Protein AF-A0A8K0W4L6-F1 (afdb_monomer_lite)

Sequence (157 aa):
MPSDGWLEILLAAYILGAKVKDRGFCRAVLRAIAETMRDTQLIPGPADIKVVYENTSPTSRLREFLVEVYATCADDDWLDVEKYGQYPAEFTGSLTKSLLQQRACKDDPAEEIEDIKAKHCDDDEMEEEEEEEEEEEEEEEEEEEEEEEEEEDSVEP

Secondary structure (DSSP, 8-state):
----THHHHHHHHHHHHHHTT-HHHHHHHHHHHHHHHHHH-----HHHHHHHHHHS-TT-HHHHHHHHHHHHS--GGGS-HHHHTTS-HHHHHHHHHHHHHHHTTS--HHHHHHHHHHHHH--S-SSHHHHHHHHHHHHHHHHHHHHHHHHHTT---

Radius of gyration: 33.82 Å; chains: 1; bounding box: 78×27×106 Å

pLDDT: mean 80.72, std 17.37, range [45.0, 98.5]

Structure (mmCIF, N/CA/C/O backbone):
data_AF-A0A8K0W4L6-F1
#
_entry.id   AF-A0A8K0W4L6-F1
#
loop_
_atom_site.group_PDB
_atom_site.id
_atom_site.type_symbol
_atom_site.label_atom_id
_atom_site.label_alt_id
_atom_site.label_comp_id
_atom_site.label_asym_id
_atom_site.label_entity_id
_atom_site.label_seq_id
_atom_site.pdbx_PDB_ins_code
_atom_site.Cartn_x
_atom_site.Cartn_y
_atom_site.Cartn_z
_atom_site.occupancy
_atom_site.B_iso_or_equiv
_atom_site.auth_seq_id
_atom_site.auth_comp_id
_atom_site.auth_asym_id
_atom_site.auth_atom_id
_atom_site.pdbx_PDB_model_num
ATOM 1 N N . MET A 1 1 ? -21.178 -13.977 -6.634 1.00 46.25 1 MET A N 1
ATOM 2 C CA . MET A 1 1 ? -20.924 -13.930 -5.180 1.00 46.25 1 MET A CA 1
ATOM 3 C C . MET A 1 1 ? -21.069 -12.477 -4.761 1.00 46.25 1 MET A C 1
ATOM 5 O O . MET A 1 1 ? -20.573 -11.643 -5.511 1.00 46.25 1 MET A O 1
ATOM 9 N N . PRO A 1 2 ? -21.820 -12.141 -3.700 1.00 45.19 2 PRO A N 1
ATOM 10 C CA . PRO A 1 2 ? -21.870 -10.762 -3.225 1.00 45.19 2 PRO A CA 1
ATOM 11 C C . PRO A 1 2 ? -20.447 -10.335 -2.851 1.00 45.19 2 PRO A C 1
ATOM 13 O O . PRO A 1 2 ? -19.713 -11.112 -2.252 1.00 45.19 2 PRO A O 1
ATOM 16 N N . SER A 1 3 ? -20.047 -9.147 -3.287 1.00 55.22 3 SER A N 1
ATOM 17 C CA . SER A 1 3 ? -18.748 -8.539 -3.011 1.00 55.22 3 SER A CA 1
ATOM 18 C C . SER A 1 3 ? -18.533 -8.452 -1.500 1.00 55.22 3 SER A C 1
ATOM 20 O O . SER A 1 3 ? -19.195 -7.677 -0.808 1.00 55.22 3 SER A O 1
ATOM 22 N N . ASP A 1 4 ? -17.654 -9.319 -1.007 1.00 67.19 4 ASP A N 1
ATOM 23 C CA . ASP A 1 4 ? -17.355 -9.563 0.397 1.00 67.19 4 ASP A CA 1
ATOM 24 C C . ASP A 1 4 ? -16.656 -8.346 1.028 1.00 67.19 4 ASP A C 1
ATOM 26 O O . ASP A 1 4 ? -15.436 -8.305 1.165 1.00 67.19 4 ASP A O 1
ATOM 30 N N . GLY A 1 5 ? -17.440 -7.354 1.470 1.00 82.69 5 GLY A N 1
ATOM 31 C CA . GLY A 1 5 ? -16.997 -6.170 2.233 1.00 82.69 5 GLY A CA 1
ATOM 32 C C . GLY A 1 5 ? -16.359 -6.480 3.600 1.00 82.69 5 GLY A C 1
ATOM 33 O O . GLY A 1 5 ? -16.251 -5.616 4.468 1.00 82.69 5 GLY A O 1
ATOM 34 N N . TRP A 1 6 ? -15.935 -7.724 3.823 1.00 89.75 6 TRP A N 1
ATOM 35 C CA . TRP A 1 6 ? -15.201 -8.160 5.003 1.00 89.75 6 TRP A CA 1
ATOM 36 C C . TRP A 1 6 ? -13.879 -7.413 5.161 1.00 89.75 6 TRP A C 1
ATOM 38 O O . TRP A 1 6 ? -13.526 -7.045 6.281 1.00 89.75 6 TRP A O 1
ATOM 48 N N . LEU A 1 7 ? -13.177 -7.134 4.059 1.00 92.31 7 LEU A N 1
ATOM 49 C CA . LEU A 1 7 ? -11.919 -6.392 4.103 1.00 92.31 7 LEU A CA 1
ATOM 50 C C . LEU A 1 7 ? -12.134 -4.955 4.600 1.00 92.31 7 LEU A C 1
ATOM 52 O O . LEU A 1 7 ? -11.434 -4.514 5.510 1.00 92.31 7 LEU A O 1
ATOM 56 N N . GLU A 1 8 ? -13.166 -4.270 4.100 1.00 94.00 8 GLU A N 1
ATOM 57 C CA . GLU A 1 8 ? -13.566 -2.932 4.559 1.00 94.00 8 GLU A CA 1
ATOM 58 C C . GLU A 1 8 ? -13.888 -2.923 6.063 1.00 94.00 8 GLU A C 1
ATOM 60 O O . GLU A 1 8 ? -13.415 -2.062 6.812 1.00 94.00 8 GLU A O 1
ATOM 65 N N . ILE A 1 9 ? -14.640 -3.926 6.538 1.00 96.06 9 ILE A N 1
ATOM 66 C CA . ILE A 1 9 ? -14.975 -4.090 7.962 1.00 96.06 9 ILE A CA 1
ATOM 67 C C . ILE A 1 9 ? -13.708 -4.268 8.803 1.00 96.06 9 ILE A C 1
ATOM 69 O O . ILE A 1 9 ? -13.598 -3.680 9.882 1.00 96.06 9 ILE A O 1
ATOM 73 N N . LEU A 1 10 ? -12.740 -5.054 8.330 1.00 97.44 10 LEU A N 1
ATOM 74 C CA . LEU A 1 10 ? -11.482 -5.272 9.039 1.00 97.44 10 LEU A CA 1
ATOM 75 C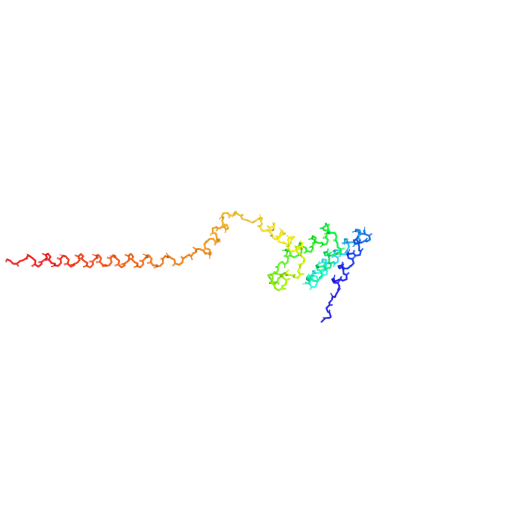 C . LEU A 1 10 ? -10.615 -4.006 9.074 1.00 97.44 10 LEU A C 1
ATOM 77 O O . LEU A 1 10 ? -10.042 -3.689 10.118 1.00 97.44 10 LEU A O 1
ATOM 81 N N . LEU A 1 11 ? -10.562 -3.230 7.991 1.00 97.38 11 LEU A N 1
ATOM 82 C CA . LEU A 1 11 ? -9.873 -1.935 7.984 1.00 97.38 11 LEU A CA 1
ATOM 83 C C . LEU A 1 11 ? -10.521 -0.957 8.974 1.00 97.38 11 LEU A C 1
ATOM 85 O O . LEU A 1 11 ? -9.827 -0.341 9.791 1.00 97.38 11 LEU A O 1
ATOM 89 N N . ALA A 1 12 ? -11.854 -0.874 8.977 1.00 97.69 12 ALA A N 1
ATOM 90 C CA . ALA A 1 12 ? -12.607 -0.072 9.938 1.00 97.69 12 ALA A CA 1
ATOM 91 C C . ALA A 1 12 ? -12.378 -0.538 11.387 1.00 97.69 12 ALA A C 1
ATOM 93 O O . ALA A 1 12 ? -12.188 0.288 12.286 1.00 97.69 12 ALA A O 1
ATOM 94 N N . ALA A 1 13 ? -12.327 -1.852 11.623 1.00 98.19 13 ALA A N 1
ATOM 95 C CA . ALA A 1 13 ? -12.009 -2.427 12.925 1.00 98.19 13 ALA A CA 1
ATOM 96 C C . ALA A 1 13 ? -10.591 -2.047 13.370 1.00 98.19 13 ALA A C 1
ATOM 98 O O . ALA A 1 13 ? -10.399 -1.621 14.508 1.00 98.19 13 ALA A O 1
ATOM 99 N N . TYR A 1 14 ? -9.595 -2.103 12.483 1.00 98.50 14 TYR A N 1
ATOM 100 C CA . TYR A 1 14 ? -8.239 -1.675 12.826 1.00 98.50 14 TYR A CA 1
ATOM 101 C C . TYR A 1 14 ? -8.215 -0.194 13.224 1.00 98.50 14 TYR A C 1
ATOM 103 O O . TYR A 1 14 ? -7.614 0.163 14.241 1.00 98.50 14 TYR A O 1
ATOM 111 N N . ILE A 1 15 ? -8.889 0.666 12.450 1.00 98.25 15 ILE A N 1
ATOM 112 C CA . ILE A 1 15 ? -9.016 2.102 12.736 1.00 98.25 15 ILE A CA 1
ATOM 113 C C . ILE A 1 15 ? -9.652 2.323 14.112 1.00 98.25 15 ILE A C 1
ATOM 115 O O . ILE A 1 15 ? -9.159 3.138 14.897 1.00 98.25 15 ILE A O 1
ATOM 119 N N . LEU A 1 16 ? -10.718 1.586 14.435 1.00 98.38 16 LEU A N 1
ATOM 120 C CA . LEU A 1 16 ? -11.345 1.629 15.754 1.00 98.38 16 LEU A CA 1
ATOM 121 C C . LEU A 1 16 ? -10.346 1.238 16.849 1.00 98.38 16 LEU A C 1
ATOM 123 O O . LEU A 1 16 ? -10.193 1.980 17.820 1.00 98.38 16 LEU A O 1
ATOM 127 N N . GLY A 1 17 ? -9.619 0.135 16.657 1.00 97.88 17 GLY A N 1
ATOM 128 C CA . GLY A 1 17 ? -8.553 -0.324 17.550 1.00 97.88 17 GLY A CA 1
ATOM 129 C C . GLY A 1 17 ? -7.493 0.740 17.811 1.00 97.88 17 GLY A C 1
ATOM 130 O O . GLY A 1 17 ? -7.118 0.989 18.959 1.00 97.88 17 GLY A O 1
ATOM 131 N N . ALA A 1 18 ? -7.065 1.432 16.755 1.00 97.31 18 ALA A N 1
ATOM 1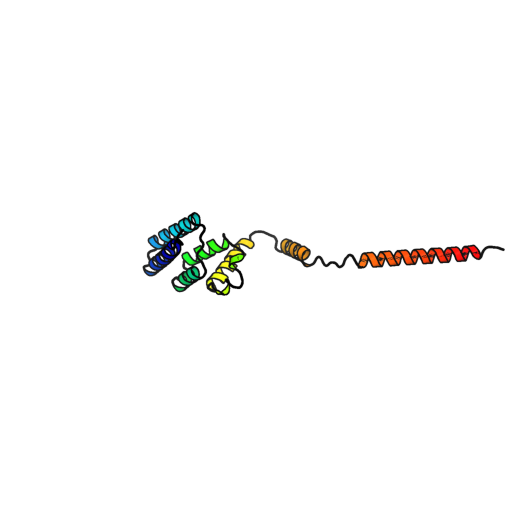32 C CA . ALA A 1 18 ? -6.096 2.514 16.845 1.00 97.31 18 ALA A CA 1
ATOM 133 C C . ALA A 1 18 ? -6.650 3.707 17.643 1.00 97.31 18 ALA A C 1
ATOM 135 O O . ALA A 1 18 ? -5.946 4.245 18.502 1.00 97.31 18 ALA A O 1
ATOM 136 N N . LYS A 1 19 ? -7.920 4.079 17.423 1.00 96.69 19 LYS A N 1
ATOM 137 C CA . LYS A 1 19 ? -8.603 5.166 18.151 1.00 96.69 19 LYS A CA 1
ATOM 138 C C . LYS A 1 19 ? -8.746 4.863 19.645 1.00 96.69 19 LYS A C 1
ATOM 140 O O . LYS A 1 19 ? -8.504 5.748 20.465 1.00 96.69 19 LYS A O 1
ATOM 145 N N . VAL A 1 20 ? -9.062 3.618 20.012 1.00 97.94 20 VAL A N 1
ATOM 146 C CA . VAL A 1 20 ? -9.146 3.184 21.425 1.00 97.94 20 VAL A CA 1
ATOM 147 C C . VAL A 1 20 ? -7.796 2.761 22.019 1.00 97.94 20 VAL A C 1
ATOM 149 O O . VAL A 1 20 ? -7.721 2.428 23.199 1.00 97.94 20 VAL A O 1
ATOM 152 N N . LYS A 1 21 ? -6.715 2.821 21.228 1.00 96.81 21 LYS A N 1
ATOM 153 C CA . LYS A 1 21 ? -5.338 2.453 21.601 1.00 96.81 21 LYS A CA 1
ATOM 154 C C . LYS A 1 21 ? -5.175 0.992 22.050 1.00 96.81 21 LYS A C 1
ATOM 156 O O . LYS A 1 21 ? -4.254 0.680 22.809 1.00 96.81 21 LYS A O 1
ATOM 161 N N . ASP A 1 22 ? -6.011 0.086 21.546 1.00 98.00 22 ASP A N 1
ATOM 162 C CA . ASP A 1 22 ? -5.910 -1.348 21.829 1.00 98.00 22 ASP A CA 1
ATOM 163 C C . ASP A 1 22 ? -4.962 -2.039 20.838 1.00 98.00 22 ASP A C 1
ATOM 165 O O . ASP A 1 22 ? -5.324 -2.436 19.729 1.00 98.00 22 ASP A O 1
ATOM 169 N N . ARG A 1 23 ? -3.706 -2.206 21.264 1.00 96.69 23 ARG A N 1
ATOM 170 C CA . ARG A 1 23 ? -2.664 -2.857 20.457 1.00 96.69 23 ARG A CA 1
ATOM 171 C C . ARG A 1 23 ? -2.912 -4.350 20.240 1.00 96.69 23 ARG A C 1
ATOM 173 O O . ARG A 1 23 ? -2.469 -4.883 19.222 1.00 96.69 23 ARG A O 1
ATOM 180 N N . GLY A 1 24 ? -3.551 -5.028 21.196 1.00 97.69 24 GLY A N 1
ATOM 181 C CA . GLY A 1 24 ? -3.855 -6.456 21.094 1.00 97.69 24 GLY A CA 1
ATOM 182 C C . GLY A 1 24 ? -4.895 -6.695 20.009 1.00 97.69 24 GLY A C 1
ATOM 183 O O . GLY A 1 24 ? -4.687 -7.527 19.124 1.00 97.69 24 GLY A O 1
ATOM 184 N N . PHE A 1 25 ? -5.942 -5.872 20.020 1.00 98.19 25 PHE A N 1
ATOM 185 C CA . PHE A 1 25 ? -6.977 -5.863 18.999 1.00 98.19 25 PHE A CA 1
ATOM 186 C C . PHE A 1 25 ? -6.433 -5.471 17.620 1.00 98.19 25 PHE A C 1
ATOM 188 O O . PHE A 1 25 ? -6.609 -6.241 16.680 1.00 98.19 25 PHE A O 1
ATOM 195 N N . CYS A 1 26 ? -5.673 -4.371 17.489 1.00 98.00 26 CYS A N 1
ATOM 196 C CA . CYS A 1 26 ? -5.044 -3.995 16.209 1.00 98.00 26 CYS A CA 1
ATOM 197 C C . CYS A 1 26 ? -4.222 -5.141 15.603 1.00 98.00 26 CYS A C 1
ATOM 199 O O . CYS A 1 26 ? -4.281 -5.378 14.401 1.00 98.00 26 CYS A O 1
ATOM 201 N N . ARG A 1 27 ? -3.456 -5.869 16.428 1.00 98.19 27 ARG A N 1
ATOM 202 C CA . ARG A 1 27 ? -2.645 -7.003 15.967 1.00 98.19 27 ARG A CA 1
ATOM 203 C C . ARG A 1 27 ? -3.506 -8.178 15.506 1.00 98.19 27 ARG A C 1
ATOM 205 O O . ARG A 1 27 ? -3.165 -8.809 14.511 1.00 98.19 27 ARG A O 1
ATOM 212 N N . ALA A 1 28 ? -4.579 -8.488 16.231 1.00 98.38 28 ALA A N 1
ATOM 213 C CA . ALA A 1 28 ? -5.514 -9.540 15.839 1.00 98.38 28 ALA A CA 1
ATOM 214 C C . ALA A 1 28 ? -6.209 -9.196 14.513 1.00 98.38 28 ALA A C 1
ATOM 216 O O . ALA A 1 28 ? -6.261 -10.035 13.620 1.00 98.38 28 ALA A O 1
ATOM 217 N N . VAL A 1 29 ? -6.648 -7.945 14.352 1.00 98.19 29 VAL A N 1
ATOM 218 C CA . VAL A 1 29 ? -7.264 -7.465 13.110 1.00 98.19 29 VAL A CA 1
ATOM 219 C C . VAL A 1 29 ? -6.271 -7.490 11.948 1.00 98.19 29 VAL A C 1
ATOM 221 O O . VAL A 1 29 ? -6.626 -7.957 10.876 1.00 98.19 29 VAL A O 1
ATOM 224 N N . LEU A 1 30 ? -5.017 -7.069 12.147 1.00 97.75 30 LEU A N 1
ATOM 225 C CA . LEU A 1 30 ? -4.000 -7.119 11.089 1.00 97.75 30 LEU A CA 1
ATOM 226 C C . LEU A 1 30 ? -3.751 -8.554 10.590 1.00 97.75 30 LEU A C 1
ATOM 228 O O . LEU A 1 30 ? -3.600 -8.772 9.393 1.00 97.75 30 LEU A O 1
ATOM 232 N N . ARG A 1 31 ? -3.764 -9.546 11.495 1.00 97.81 31 ARG A N 1
ATOM 233 C CA . ARG A 1 31 ? -3.693 -10.969 11.115 1.00 97.81 31 ARG A CA 1
ATOM 234 C C . ARG A 1 31 ? -4.913 -11.403 10.310 1.00 97.81 31 ARG A C 1
ATOM 236 O O . ARG A 1 31 ? -4.745 -12.037 9.278 1.00 97.81 31 ARG A O 1
ATOM 243 N N . ALA A 1 32 ? -6.108 -11.010 10.747 1.00 97.44 32 ALA A N 1
ATOM 244 C CA . ALA A 1 32 ? -7.341 -11.311 10.028 1.00 97.44 32 ALA A CA 1
ATOM 245 C C . ALA A 1 32 ? -7.368 -10.671 8.629 1.00 97.44 32 ALA A C 1
ATOM 247 O O . ALA A 1 32 ? -7.835 -11.304 7.688 1.00 97.44 32 ALA A O 1
ATOM 248 N N . ILE A 1 33 ? -6.829 -9.454 8.468 1.00 96.44 33 ILE A N 1
ATOM 249 C CA . ILE A 1 33 ? -6.650 -8.812 7.156 1.00 96.44 33 ILE A CA 1
ATOM 250 C C . ILE A 1 33 ? -5.749 -9.681 6.278 1.00 96.44 33 ILE A C 1
ATOM 252 O O . ILE A 1 33 ? -6.155 -10.047 5.182 1.00 96.44 33 ILE A O 1
ATOM 256 N N . ALA A 1 34 ? -4.565 -10.062 6.768 1.00 95.81 34 ALA A N 1
ATOM 257 C CA . ALA A 1 34 ? -3.626 -10.883 6.003 1.00 95.81 34 ALA A CA 1
ATOM 258 C C . ALA A 1 34 ? -4.229 -12.240 5.586 1.00 95.81 34 ALA A C 1
ATOM 260 O O . ALA A 1 34 ? -4.081 -12.654 4.439 1.00 95.81 34 ALA A O 1
ATOM 261 N N . GLU A 1 35 ? -4.941 -12.911 6.494 1.00 95.88 35 GLU A N 1
ATOM 262 C CA . GLU A 1 35 ? -5.651 -14.165 6.206 1.00 95.88 35 GLU A CA 1
ATOM 263 C C . GLU A 1 35 ? -6.764 -13.956 5.169 1.00 95.88 35 GLU A C 1
ATOM 265 O O . GLU A 1 35 ? -6.840 -14.704 4.200 1.00 95.88 35 GLU A O 1
ATOM 270 N N . THR A 1 36 ? -7.560 -12.892 5.306 1.00 93.75 36 THR A N 1
ATOM 271 C CA . THR A 1 36 ? -8.642 -12.567 4.361 1.00 93.75 36 THR A CA 1
ATOM 272 C C . THR A 1 36 ? -8.099 -12.271 2.968 1.00 93.75 36 THR A C 1
ATOM 274 O O . THR A 1 36 ? -8.630 -12.779 1.984 1.00 93.75 36 THR A O 1
ATOM 277 N N . MET A 1 37 ? -7.027 -11.485 2.860 1.00 93.06 37 MET A N 1
ATOM 278 C CA . MET A 1 37 ? -6.398 -11.168 1.575 1.00 93.06 37 MET A CA 1
ATOM 279 C C . MET A 1 37 ? -5.810 -12.415 0.916 1.00 93.06 37 MET A C 1
ATOM 281 O O . MET A 1 37 ? -5.975 -12.611 -0.282 1.00 93.06 37 MET A O 1
ATOM 285 N N . ARG A 1 38 ? -5.188 -13.304 1.698 1.00 92.31 38 ARG A N 1
ATOM 286 C CA . ARG A 1 38 ? -4.702 -14.595 1.195 1.00 92.31 38 ARG A CA 1
ATOM 287 C C . ARG A 1 38 ? -5.849 -15.465 0.676 1.00 92.31 38 ARG A C 1
ATOM 289 O O . ARG A 1 38 ? -5.712 -16.077 -0.379 1.00 92.31 38 ARG A O 1
ATOM 296 N N . ASP A 1 39 ? -6.960 -15.532 1.401 1.00 92.19 39 ASP A N 1
ATOM 297 C CA . ASP A 1 39 ? -8.057 -16.446 1.075 1.00 92.19 39 ASP A CA 1
ATOM 298 C C . ASP A 1 39 ? -8.931 -15.919 -0.080 1.00 92.19 39 ASP A C 1
ATOM 300 O O . ASP A 1 39 ? -9.451 -16.704 -0.871 1.00 92.19 39 ASP A O 1
ATOM 304 N N . THR A 1 40 ? -9.068 -14.595 -0.207 1.00 89.75 40 THR A N 1
ATOM 305 C CA . THR A 1 40 ? -9.893 -13.945 -1.244 1.00 89.75 40 THR A CA 1
ATOM 306 C C . THR A 1 40 ? -9.102 -13.465 -2.458 1.00 89.75 40 THR A C 1
ATOM 308 O O . THR A 1 40 ? -9.705 -13.211 -3.497 1.00 89.75 40 THR A O 1
ATOM 311 N N . GLN A 1 41 ? -7.776 -13.325 -2.337 1.00 89.44 41 GLN A N 1
ATOM 312 C CA . GLN A 1 41 ? -6.904 -12.661 -3.318 1.00 89.44 41 GLN A CA 1
ATOM 313 C C . GLN A 1 41 ? -7.321 -11.208 -3.622 1.00 89.44 41 GLN A C 1
ATOM 315 O O . GLN A 1 41 ? -6.941 -10.646 -4.644 1.00 89.44 41 GLN A O 1
ATOM 320 N N . LEU A 1 42 ? -8.106 -10.582 -2.736 1.00 88.44 42 LEU A N 1
ATOM 321 C CA . LEU A 1 42 ? -8.534 -9.194 -2.874 1.00 88.44 42 LEU A CA 1
ATOM 322 C C . LEU A 1 42 ? -7.578 -8.267 -2.127 1.00 88.44 42 LEU A C 1
ATOM 324 O O . LEU A 1 42 ? -7.293 -8.463 -0.944 1.00 88.44 42 LEU A O 1
ATOM 328 N N . ILE A 1 43 ? -7.124 -7.225 -2.819 1.00 90.69 43 ILE A N 1
ATOM 329 C CA . ILE A 1 43 ? -6.275 -6.166 -2.273 1.00 90.69 43 ILE A CA 1
ATOM 330 C C . ILE A 1 43 ? -7.126 -4.896 -2.102 1.00 90.69 43 ILE A C 1
ATOM 332 O O . ILE A 1 43 ? -7.930 -4.600 -2.988 1.00 90.69 43 ILE A O 1
ATOM 336 N N . PRO A 1 44 ? -6.999 -4.151 -0.980 1.00 91.56 44 PRO A N 1
ATOM 337 C CA . PRO A 1 44 ? -7.789 -2.939 -0.755 1.00 91.56 44 PRO A CA 1
ATOM 338 C C . PRO A 1 44 ? -7.561 -1.920 -1.862 1.00 91.56 44 PRO A C 1
ATOM 340 O O . PRO A 1 44 ? -6.408 -1.641 -2.170 1.00 91.56 44 PRO A O 1
ATOM 343 N N . GLY A 1 45 ? -8.621 -1.338 -2.420 1.00 90.88 45 GLY A N 1
ATOM 344 C CA . GLY A 1 45 ? -8.509 -0.378 -3.520 1.00 90.88 45 GLY A CA 1
ATOM 345 C C . GLY A 1 45 ? -8.148 1.045 -3.061 1.00 90.88 45 GLY A C 1
ATOM 346 O O . GLY A 1 45 ? -8.023 1.307 -1.861 1.00 90.88 45 GLY A O 1
ATOM 347 N N . PRO A 1 46 ? -8.054 2.019 -3.988 1.00 91.38 46 PRO A N 1
ATOM 348 C CA . PRO A 1 46 ? -7.701 3.404 -3.660 1.00 91.38 46 PRO A CA 1
ATOM 349 C C . PRO A 1 46 ? -8.589 4.038 -2.579 1.00 91.38 46 PRO A C 1
ATOM 351 O O . PRO A 1 46 ? -8.098 4.756 -1.707 1.00 91.38 46 PRO A O 1
ATOM 354 N N . ALA A 1 47 ? -9.895 3.745 -2.602 1.00 92.31 47 ALA A N 1
ATOM 355 C CA . ALA A 1 47 ? -10.850 4.243 -1.612 1.00 92.31 47 ALA A CA 1
ATOM 356 C C . ALA A 1 47 ? -10.528 3.740 -0.194 1.00 92.31 47 ALA A C 1
ATOM 358 O O . ALA A 1 47 ? -10.513 4.528 0.753 1.00 92.31 47 ALA A O 1
ATOM 359 N N . ASP A 1 48 ? -10.193 2.458 -0.061 1.00 94.44 48 ASP A N 1
ATOM 360 C CA . ASP A 1 48 ? -9.812 1.843 1.210 1.00 94.44 48 ASP A CA 1
ATOM 361 C C . ASP A 1 48 ? -8.503 2.427 1.742 1.00 94.44 48 ASP A C 1
ATOM 363 O O . ASP A 1 48 ? -8.409 2.821 2.910 1.00 94.44 48 ASP A O 1
ATOM 367 N N . ILE A 1 49 ? -7.496 2.544 0.867 1.00 95.38 49 ILE A N 1
ATOM 368 C CA . ILE A 1 49 ? -6.201 3.140 1.209 1.00 95.38 49 ILE A CA 1
ATOM 369 C C . ILE A 1 49 ? -6.394 4.578 1.695 1.00 95.38 49 ILE A C 1
ATOM 371 O O . ILE A 1 49 ? -5.836 4.967 2.725 1.00 95.38 49 ILE A O 1
ATOM 375 N N . LYS A 1 50 ? -7.229 5.361 1.008 1.00 95.88 50 LYS A N 1
ATOM 376 C CA . LYS A 1 50 ? -7.549 6.731 1.412 1.00 95.88 50 LYS A CA 1
ATOM 377 C C . LYS A 1 50 ? -8.168 6.783 2.807 1.00 95.88 50 LYS A C 1
ATOM 379 O O . LYS A 1 50 ? -7.683 7.538 3.650 1.00 95.88 50 LYS A O 1
ATOM 384 N N . VAL A 1 51 ? -9.159 5.936 3.094 1.00 96.81 51 VAL A N 1
ATOM 385 C CA . VAL A 1 51 ? -9.788 5.861 4.424 1.00 96.81 51 VAL A CA 1
ATOM 386 C C . VAL A 1 51 ? -8.761 5.538 5.512 1.00 96.81 51 VAL A C 1
ATOM 38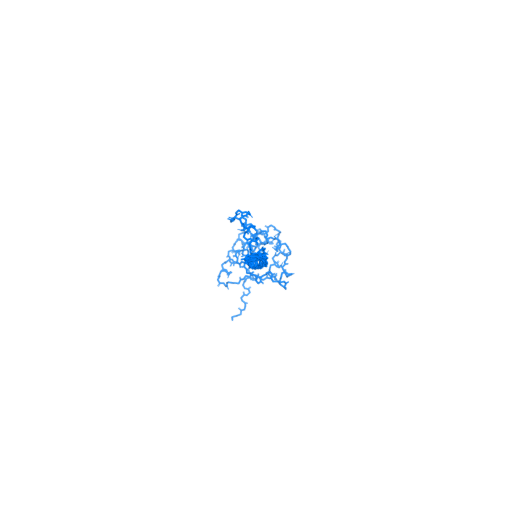8 O O . VAL A 1 51 ? -8.769 6.169 6.575 1.00 96.81 51 VAL A O 1
ATOM 391 N N . VAL A 1 52 ? -7.846 4.598 5.255 1.00 97.62 52 VAL A N 1
ATOM 392 C CA . VAL A 1 52 ? -6.772 4.239 6.193 1.00 97.62 52 VAL A CA 1
ATOM 393 C C . VAL A 1 52 ? -5.841 5.419 6.452 1.00 97.62 52 VAL A C 1
ATOM 395 O O . VAL A 1 52 ? -5.532 5.708 7.613 1.00 97.62 52 VAL A O 1
ATOM 398 N N . TYR A 1 53 ? -5.395 6.112 5.405 1.00 97.50 53 TYR A N 1
ATOM 399 C CA . TYR A 1 53 ? -4.484 7.248 5.545 1.00 97.50 53 TYR A CA 1
ATOM 400 C C . TYR A 1 53 ? -5.162 8.436 6.245 1.00 97.50 53 TYR A C 1
ATOM 402 O O . TYR A 1 53 ? -4.561 9.055 7.117 1.00 97.50 53 TYR A O 1
ATOM 410 N N . GLU A 1 54 ? -6.441 8.702 5.998 1.00 97.06 54 GLU A N 1
ATOM 411 C CA . GLU A 1 54 ? -7.168 9.775 6.693 1.00 97.06 54 GLU A CA 1
ATOM 412 C C . GLU A 1 54 ? -7.407 9.482 8.186 1.00 97.06 54 GLU A C 1
ATOM 414 O O . GLU A 1 54 ? -7.519 10.403 8.995 1.00 97.06 54 GLU A O 1
ATOM 419 N N . ASN A 1 55 ? -7.480 8.205 8.578 1.00 97.81 55 ASN A N 1
ATOM 420 C CA . ASN A 1 55 ? -7.906 7.806 9.926 1.00 97.81 55 ASN A CA 1
ATOM 421 C C . ASN A 1 55 ? -6.810 7.192 10.806 1.00 97.81 55 ASN A C 1
ATOM 423 O O . ASN A 1 55 ? -7.092 6.775 11.935 1.00 97.81 55 ASN A O 1
ATOM 427 N N . THR A 1 56 ? -5.571 7.116 10.327 1.00 97.38 56 THR A N 1
ATOM 428 C CA . THR A 1 56 ? -4.451 6.546 11.088 1.00 97.38 56 THR A CA 1
ATOM 429 C C . THR A 1 56 ? -3.256 7.493 11.138 1.00 97.38 56 THR A C 1
ATOM 431 O O . THR A 1 56 ? -3.126 8.385 10.309 1.00 97.38 56 THR A O 1
ATOM 434 N N . SER A 1 57 ? -2.374 7.310 12.125 1.00 96.25 57 SER A N 1
ATOM 435 C CA . SER A 1 57 ? -1.109 8.057 12.232 1.00 96.25 57 SER A CA 1
ATOM 436 C C . SER A 1 57 ? -0.178 7.759 11.043 1.00 96.25 57 SER A C 1
ATOM 438 O O . SER A 1 57 ? -0.174 6.614 10.585 1.00 96.25 57 SER A O 1
ATOM 440 N N . PRO A 1 58 ? 0.692 8.698 10.617 1.00 95.12 58 PRO A N 1
ATOM 441 C CA . PRO A 1 58 ? 1.770 8.423 9.658 1.00 95.12 58 PRO A CA 1
ATOM 442 C C . PRO A 1 58 ? 2.671 7.241 10.050 1.00 95.12 58 PRO A C 1
ATOM 444 O O . PRO A 1 58 ? 3.198 6.552 9.191 1.00 95.12 58 PRO A O 1
ATOM 447 N N . THR A 1 59 ? 2.798 6.963 11.351 1.00 93.88 59 THR A N 1
ATOM 448 C CA . THR A 1 59 ? 3.562 5.831 11.915 1.00 93.88 59 THR A CA 1
ATOM 449 C C . THR A 1 59 ? 2.713 4.573 12.161 1.00 93.88 59 THR A C 1
ATOM 451 O O . THR A 1 59 ? 3.041 3.731 12.999 1.00 93.88 59 THR A O 1
ATOM 454 N N . SER A 1 60 ? 1.549 4.467 11.513 1.00 96.69 60 SER A N 1
ATOM 455 C CA . SER A 1 60 ? 0.638 3.334 11.678 1.00 96.69 60 SER A CA 1
ATOM 456 C C . SER A 1 60 ? 1.187 2.073 11.018 1.00 96.69 60 SER A C 1
ATOM 458 O O . SER A 1 60 ? 1.444 2.054 9.818 1.00 96.69 60 SER A O 1
ATOM 460 N N . ARG A 1 61 ? 1.222 0.974 11.779 1.00 96.88 61 ARG A N 1
ATOM 461 C CA . ARG A 1 61 ? 1.580 -0.356 11.263 1.00 96.88 61 ARG A CA 1
ATOM 462 C C . ARG A 1 61 ? 0.680 -0.837 10.127 1.00 96.88 61 ARG A C 1
ATOM 464 O O . ARG A 1 61 ? 1.146 -1.593 9.292 1.00 96.88 61 ARG A O 1
ATOM 471 N N . LEU A 1 62 ? -0.580 -0.399 10.075 1.00 97.69 62 LEU A N 1
ATOM 472 C CA . LEU A 1 62 ? -1.464 -0.740 8.960 1.00 97.69 62 LEU A CA 1
ATOM 473 C C . LEU A 1 62 ? -1.010 -0.074 7.657 1.00 97.69 62 LEU A C 1
ATOM 475 O O . LEU A 1 62 ? -1.085 -0.707 6.614 1.00 97.69 62 LEU A O 1
ATOM 479 N N . ARG A 1 63 ? -0.512 1.170 7.707 1.00 97.88 63 ARG A N 1
ATOM 480 C CA . ARG A 1 63 ? 0.015 1.844 6.512 1.00 97.88 63 ARG A CA 1
ATOM 481 C C . ARG A 1 63 ? 1.263 1.126 5.999 1.00 97.88 63 ARG A C 1
ATOM 483 O O . ARG A 1 63 ? 1.319 0.803 4.822 1.00 97.88 63 ARG A O 1
ATOM 490 N N . GLU A 1 64 ? 2.206 0.825 6.898 1.00 97.19 64 GLU A N 1
ATOM 491 C CA . GLU A 1 64 ? 3.413 0.039 6.581 1.00 97.19 64 GLU A CA 1
ATOM 492 C C . GLU A 1 64 ? 3.045 -1.314 5.955 1.00 97.19 64 GLU A C 1
ATOM 494 O O . GLU A 1 64 ? 3.518 -1.641 4.874 1.00 97.19 64 GLU A O 1
ATOM 499 N N . PHE A 1 65 ? 2.129 -2.051 6.590 1.00 96.81 65 PHE A N 1
ATOM 500 C CA . PHE A 1 65 ? 1.661 -3.350 6.109 1.00 96.81 65 PHE A CA 1
ATOM 501 C C . PHE A 1 65 ? 1.057 -3.275 4.701 1.00 96.81 65 PHE A C 1
ATOM 503 O O . PHE A 1 65 ? 1.388 -4.091 3.849 1.00 96.81 65 PHE A O 1
ATOM 510 N N . LEU A 1 66 ? 0.188 -2.295 4.433 1.00 95.88 66 LEU A N 1
ATOM 511 C CA . LEU A 1 66 ? -0.436 -2.144 3.116 1.00 95.88 66 LEU A CA 1
ATOM 512 C C . LEU A 1 66 ? 0.587 -1.785 2.037 1.00 95.88 66 LEU A C 1
ATOM 514 O O . LEU A 1 66 ? 0.500 -2.301 0.928 1.00 95.88 66 LEU A O 1
ATOM 518 N N . VAL A 1 67 ? 1.575 -0.950 2.361 1.00 95.50 67 VAL A N 1
ATOM 519 C CA . VAL A 1 67 ? 2.680 -0.641 1.445 1.00 95.50 67 VAL A CA 1
ATOM 520 C C . VAL A 1 67 ? 3.488 -1.896 1.120 1.00 95.50 67 VAL A C 1
ATOM 522 O O . VAL A 1 67 ? 3.764 -2.139 -0.049 1.00 95.50 67 VAL A O 1
ATOM 525 N N . GLU A 1 68 ? 3.832 -2.712 2.119 1.00 94.81 68 GLU A N 1
ATOM 526 C CA . GLU A 1 68 ? 4.576 -3.963 1.910 1.00 94.81 68 GLU A CA 1
ATOM 527 C C . GLU A 1 68 ? 3.792 -4.969 1.061 1.00 94.81 68 GLU A C 1
ATOM 529 O O . GLU A 1 68 ? 4.360 -5.600 0.169 1.00 94.81 68 GLU A O 1
ATOM 534 N N . VAL A 1 69 ? 2.484 -5.092 1.300 1.00 93.25 69 VAL A N 1
ATOM 535 C CA . VAL A 1 69 ? 1.592 -5.930 0.491 1.00 93.25 69 VAL A CA 1
ATOM 536 C C . VAL A 1 69 ? 1.604 -5.476 -0.964 1.00 93.25 69 VAL A C 1
ATOM 538 O O . VAL A 1 69 ? 1.817 -6.297 -1.849 1.00 93.25 69 VAL A O 1
ATOM 541 N N . TYR A 1 70 ? 1.437 -4.178 -1.218 1.00 92.69 70 TYR A N 1
ATOM 542 C CA . TYR A 1 70 ? 1.481 -3.639 -2.575 1.00 92.69 70 TYR A CA 1
ATOM 543 C C . TYR A 1 70 ? 2.867 -3.803 -3.216 1.00 92.69 70 TYR A C 1
ATOM 545 O O . TYR A 1 70 ? 2.980 -4.207 -4.363 1.00 92.69 70 TYR A O 1
ATOM 553 N N . ALA A 1 71 ? 3.953 -3.558 -2.489 1.00 91.44 71 ALA A N 1
ATOM 554 C CA . ALA A 1 71 ? 5.288 -3.765 -3.045 1.00 91.44 71 ALA A CA 1
ATOM 555 C C . ALA A 1 71 ? 5.534 -5.239 -3.419 1.00 91.44 71 ALA A C 1
ATOM 557 O O . ALA A 1 71 ? 6.213 -5.522 -4.397 1.00 91.44 71 ALA A O 1
ATOM 558 N N . THR A 1 72 ? 4.969 -6.178 -2.652 1.00 89.81 72 THR A N 1
ATOM 559 C CA . THR A 1 72 ? 5.137 -7.626 -2.869 1.00 89.81 72 THR A CA 1
ATOM 560 C C . THR A 1 72 ? 4.232 -8.170 -3.971 1.00 89.81 72 THR A C 1
ATOM 562 O O . THR A 1 72 ? 4.637 -9.049 -4.724 1.00 89.81 72 THR A O 1
ATOM 565 N N . CYS A 1 73 ? 3.000 -7.675 -4.049 1.00 85.06 73 CYS A N 1
ATOM 566 C CA . CYS A 1 73 ? 1.985 -8.142 -4.988 1.00 85.06 73 CYS A CA 1
ATOM 567 C C . CYS A 1 73 ? 1.897 -7.263 -6.243 1.00 85.06 73 CYS A C 1
ATOM 569 O O . CYS A 1 73 ? 0.883 -7.333 -6.926 1.00 85.06 73 CYS A O 1
ATOM 571 N N . ALA A 1 74 ? 2.913 -6.429 -6.492 1.00 70.31 74 ALA A N 1
ATOM 572 C CA . ALA A 1 74 ? 2.921 -5.389 -7.514 1.00 70.31 74 ALA A CA 1
ATOM 573 C C . ALA A 1 74 ? 2.345 -5.871 -8.852 1.00 70.31 74 ALA A C 1
ATOM 575 O O . ALA A 1 74 ? 2.853 -6.818 -9.449 1.00 70.31 74 ALA A O 1
ATOM 576 N N . ASP A 1 75 ? 1.308 -5.169 -9.295 1.00 75.50 75 ASP A N 1
ATOM 577 C CA . ASP A 1 75 ? 0.656 -5.326 -10.589 1.00 75.50 75 ASP A CA 1
ATOM 578 C C . ASP A 1 75 ? 0.812 -3.998 -11.350 1.00 75.50 75 ASP A C 1
ATOM 580 O O . ASP A 1 75 ? 0.689 -2.913 -10.757 1.00 75.50 75 ASP A O 1
ATOM 584 N N . ASP A 1 76 ? 1.154 -4.067 -12.635 1.00 72.56 76 ASP A N 1
ATOM 585 C CA . ASP A 1 76 ? 1.365 -2.898 -13.489 1.00 72.56 76 ASP A CA 1
ATOM 586 C C . ASP A 1 76 ? 0.085 -2.062 -13.642 1.00 72.56 76 ASP A C 1
ATOM 588 O O . ASP A 1 76 ? 0.156 -0.827 -13.685 1.00 72.56 76 ASP A O 1
ATOM 592 N N . ASP A 1 77 ? -1.083 -2.698 -13.528 1.00 75.31 77 ASP A N 1
ATOM 593 C CA . ASP A 1 77 ? -2.398 -2.055 -13.582 1.00 75.31 77 ASP A CA 1
ATOM 594 C C . ASP A 1 77 ? -2.677 -1.075 -12.424 1.00 75.31 77 ASP A C 1
ATOM 596 O O . ASP A 1 77 ? -3.701 -0.373 -12.426 1.00 75.31 77 ASP A O 1
ATOM 600 N N . TRP A 1 78 ? -1.836 -1.035 -11.383 1.00 73.25 78 TRP A N 1
ATOM 601 C CA . TRP A 1 78 ? -2.025 -0.150 -10.223 1.00 73.25 78 TRP A CA 1
ATOM 602 C C . TRP A 1 78 ? -1.459 1.249 -10.417 1.00 73.25 78 TRP A C 1
ATOM 604 O O . TRP A 1 78 ? -1.951 2.200 -9.799 1.00 73.25 78 TRP A O 1
ATOM 614 N N . LEU A 1 79 ? -0.428 1.371 -11.253 1.00 69.00 79 LEU A N 1
ATOM 615 C CA . LEU A 1 79 ? 0.212 2.645 -11.587 1.00 69.00 79 LEU A CA 1
ATOM 616 C C . LEU A 1 79 ? -0.371 3.277 -12.850 1.00 69.00 79 LEU A C 1
ATOM 618 O O . LEU A 1 79 ? 0.112 4.310 -13.309 1.00 69.00 79 LEU A O 1
ATOM 622 N N . ASP A 1 80 ? -1.437 2.680 -13.367 1.00 81.44 80 ASP A N 1
ATOM 623 C CA . ASP A 1 80 ? -2.171 3.164 -14.516 1.00 81.44 80 ASP A CA 1
ATOM 624 C C . ASP A 1 80 ? -2.634 4.613 -14.294 1.00 81.44 80 ASP A C 1
ATOM 626 O O . ASP A 1 80 ? -3.108 4.975 -13.208 1.00 81.44 80 ASP A O 1
ATOM 630 N N . VAL A 1 81 ? -2.475 5.468 -15.309 1.00 71.88 81 VAL A N 1
ATOM 631 C CA . VAL A 1 81 ? -2.563 6.939 -15.166 1.00 71.88 81 VAL A CA 1
ATOM 632 C C . VAL A 1 81 ? -3.915 7.383 -14.590 1.00 71.88 81 VAL A C 1
ATOM 634 O O . VAL A 1 81 ? -3.986 8.329 -13.802 1.00 71.88 81 VAL A O 1
ATOM 637 N N . GLU A 1 82 ? -4.988 6.660 -14.915 1.00 78.12 82 GLU A N 1
ATOM 638 C CA . GLU A 1 82 ? -6.344 6.924 -14.419 1.00 78.12 82 GLU A CA 1
ATOM 639 C C . GLU A 1 82 ? -6.539 6.568 -12.934 1.00 78.12 82 GLU A C 1
ATOM 641 O O . GLU A 1 82 ? -7.386 7.151 -12.245 1.00 78.12 82 GLU A O 1
ATOM 646 N N . LYS A 1 83 ? -5.759 5.614 -12.414 1.00 73.69 83 LYS A N 1
ATOM 647 C CA . LYS A 1 83 ? -5.854 5.109 -11.034 1.00 73.69 83 LYS A CA 1
ATOM 648 C C . LYS A 1 83 ? -4.823 5.746 -10.112 1.00 73.69 83 LYS A C 1
ATOM 650 O O . LYS A 1 83 ? -5.119 5.958 -8.936 1.00 73.69 83 LYS A O 1
ATOM 655 N N . TYR A 1 84 ? -3.658 6.124 -10.637 1.00 77.94 84 TYR A N 1
ATOM 656 C CA . TYR A 1 84 ? -2.564 6.711 -9.864 1.00 77.94 84 TYR A CA 1
ATOM 657 C C . TYR A 1 84 ? -3.013 7.931 -9.042 1.00 77.94 84 TYR A C 1
ATOM 659 O O . TYR A 1 84 ? -2.727 8.026 -7.848 1.00 77.94 84 TYR A O 1
ATOM 667 N N . GLY A 1 85 ? -3.804 8.827 -9.647 1.00 84.50 85 GLY A N 1
ATOM 668 C CA . GLY A 1 85 ? -4.323 10.030 -8.982 1.00 84.50 85 GLY A CA 1
ATOM 669 C C . GLY A 1 85 ? -5.348 9.775 -7.868 1.00 84.50 85 GLY A C 1
ATOM 670 O O . GLY A 1 85 ? -5.710 10.705 -7.147 1.00 84.50 85 GLY A O 1
ATOM 671 N N . GLN A 1 86 ? -5.832 8.540 -7.713 1.00 89.44 86 GLN A N 1
ATOM 672 C CA . GLN A 1 86 ? -6.822 8.175 -6.696 1.00 89.44 86 GLN A CA 1
ATOM 673 C C . GLN A 1 86 ? -6.171 7.787 -5.363 1.00 89.44 86 GLN A C 1
ATOM 675 O O . GLN A 1 86 ? -6.830 7.828 -4.319 1.00 89.44 86 GLN A O 1
ATOM 680 N N . TYR A 1 87 ? -4.884 7.432 -5.380 1.00 91.88 87 TYR A N 1
ATOM 681 C CA . TYR A 1 87 ? -4.144 7.070 -4.179 1.00 91.88 87 TYR A CA 1
ATOM 682 C C . TYR A 1 87 ? -3.622 8.307 -3.430 1.00 91.88 87 TYR A C 1
ATOM 684 O O . TYR A 1 87 ? -3.247 9.309 -4.044 1.00 91.88 87 TYR A O 1
ATOM 692 N N . PRO A 1 88 ? -3.531 8.258 -2.088 1.00 94.19 88 PRO A N 1
ATOM 693 C CA . PRO A 1 88 ? -2.857 9.300 -1.319 1.00 94.19 88 PRO A CA 1
ATOM 694 C C . PRO A 1 88 ? -1.384 9.451 -1.731 1.00 94.19 88 PRO A C 1
ATOM 696 O O . PRO A 1 88 ? -0.662 8.460 -1.814 1.00 94.19 88 PRO A O 1
ATOM 699 N N . ALA A 1 89 ? -0.897 10.686 -1.884 1.00 93.12 89 ALA A N 1
ATOM 700 C CA . ALA A 1 89 ? 0.503 10.947 -2.248 1.00 93.12 89 ALA A CA 1
ATOM 701 C C . ALA A 1 89 ? 1.515 10.357 -1.241 1.00 93.12 89 ALA A C 1
ATOM 703 O O . ALA A 1 89 ? 2.598 9.909 -1.607 1.00 93.12 89 ALA A O 1
ATOM 704 N N . GLU A 1 90 ? 1.154 10.317 0.046 1.00 95.06 90 GLU A N 1
ATOM 705 C CA . GLU A 1 90 ? 1.970 9.672 1.082 1.00 95.06 90 GLU A CA 1
ATOM 706 C C . GLU A 1 90 ? 2.097 8.154 0.864 1.00 95.06 90 GLU A C 1
ATOM 708 O O . GLU A 1 90 ? 3.136 7.563 1.170 1.00 95.06 90 GLU A O 1
ATOM 713 N N . PHE A 1 91 ? 1.037 7.516 0.358 1.00 94.69 91 PHE A N 1
ATOM 714 C CA . PHE A 1 91 ? 1.035 6.092 0.041 1.00 94.69 91 PHE A CA 1
ATOM 715 C C . PHE A 1 91 ? 1.923 5.808 -1.164 1.00 94.69 91 PHE A C 1
ATOM 717 O O . PHE A 1 91 ? 2.827 4.984 -1.050 1.00 94.69 91 PHE A O 1
ATOM 724 N N . THR A 1 92 ? 1.735 6.535 -2.269 1.00 92.56 92 THR A N 1
ATOM 725 C CA . THR A 1 92 ? 2.541 6.338 -3.482 1.00 92.56 92 THR A CA 1
ATOM 726 C C . THR A 1 92 ? 4.022 6.586 -3.210 1.00 92.56 92 THR A C 1
ATOM 728 O O . THR A 1 92 ? 4.849 5.750 -3.556 1.00 92.56 92 THR A O 1
ATOM 731 N N . GLY A 1 93 ? 4.374 7.647 -2.474 1.00 92.88 93 GLY A N 1
ATOM 732 C CA . GLY A 1 93 ? 5.764 7.896 -2.078 1.00 92.88 93 GLY A CA 1
ATOM 733 C C . GLY A 1 93 ? 6.366 6.783 -1.206 1.00 92.88 93 GLY A C 1
ATOM 734 O O . GLY A 1 93 ? 7.529 6.414 -1.388 1.00 92.88 93 GLY A O 1
ATOM 735 N N . SER A 1 94 ? 5.583 6.210 -0.284 1.00 94.31 94 SER A N 1
ATOM 736 C CA . SER A 1 94 ? 6.030 5.071 0.537 1.00 94.31 94 SER A CA 1
ATOM 737 C C . SER A 1 94 ? 6.207 3.800 -0.295 1.00 94.31 94 SER A C 1
ATOM 739 O O . SER A 1 94 ? 7.187 3.079 -0.111 1.00 94.31 94 SER A O 1
ATOM 741 N N . LEU A 1 95 ? 5.288 3.549 -1.228 1.00 92.62 95 LEU A N 1
ATOM 742 C CA . LEU A 1 95 ? 5.325 2.410 -2.139 1.00 92.62 95 LEU A CA 1
ATOM 743 C C . LEU A 1 95 ? 6.528 2.474 -3.077 1.00 92.62 95 LEU A C 1
ATOM 745 O O . LEU A 1 95 ? 7.295 1.517 -3.134 1.00 92.62 95 LEU A O 1
ATOM 749 N N . THR A 1 96 ? 6.769 3.615 -3.725 1.00 90.81 96 THR A N 1
ATOM 750 C CA . THR A 1 96 ? 7.952 3.819 -4.573 1.00 90.81 96 THR A CA 1
ATOM 751 C C . THR A 1 96 ? 9.238 3.574 -3.792 1.00 90.81 96 THR A C 1
ATOM 753 O O . THR A 1 96 ? 10.130 2.876 -4.268 1.00 90.81 96 THR A O 1
ATOM 756 N N . LYS A 1 97 ? 9.328 4.078 -2.554 1.00 91.81 97 LYS A N 1
ATOM 757 C CA . LYS A 1 97 ? 10.483 3.811 -1.689 1.00 91.81 97 LYS A CA 1
ATOM 758 C C . LYS A 1 97 ? 10.648 2.316 -1.404 1.00 91.81 97 LYS A C 1
ATOM 760 O O . LYS A 1 97 ? 11.770 1.823 -1.456 1.00 91.81 97 LYS A O 1
ATOM 765 N N . SER A 1 98 ? 9.556 1.612 -1.110 1.00 91.25 98 SER A N 1
ATOM 766 C CA . SER A 1 98 ? 9.582 0.170 -0.847 1.00 91.25 98 SER A CA 1
ATOM 767 C C . SER A 1 98 ? 10.032 -0.626 -2.079 1.00 91.25 98 SER A C 1
ATOM 769 O O . SER A 1 98 ? 10.931 -1.456 -1.967 1.00 91.25 98 SER A O 1
ATOM 771 N N . LEU A 1 99 ? 9.511 -0.301 -3.267 1.00 88.88 99 LEU A N 1
ATOM 772 C CA . LEU A 1 99 ? 9.909 -0.921 -4.536 1.00 88.88 99 LEU A CA 1
ATOM 773 C C . LEU A 1 99 ? 11.393 -0.683 -4.861 1.00 88.88 99 LEU A C 1
ATOM 775 O O . LEU A 1 99 ? 12.104 -1.614 -5.232 1.00 88.88 99 LEU A O 1
ATOM 779 N N . LEU A 1 100 ? 11.895 0.541 -4.667 1.00 87.19 100 LEU A N 1
ATOM 780 C CA . LEU A 1 100 ? 13.314 0.859 -4.874 1.00 87.19 100 LEU A CA 1
ATOM 781 C C . LEU A 1 100 ? 14.226 0.086 -3.914 1.00 87.19 100 LEU A C 1
ATOM 783 O O . LEU A 1 100 ? 15.278 -0.401 -4.317 1.00 87.19 100 LEU A O 1
ATOM 787 N N . GLN A 1 101 ? 13.816 -0.065 -2.652 1.00 86.75 101 GLN A N 1
ATOM 788 C CA . GLN A 1 101 ? 14.567 -0.845 -1.665 1.00 86.75 101 GLN A CA 1
ATOM 789 C C . GLN A 1 101 ? 14.636 -2.334 -2.018 1.00 86.75 101 GLN A C 1
ATOM 791 O O . GLN A 1 101 ? 15.640 -2.975 -1.718 1.00 86.75 101 GLN A O 1
ATOM 796 N N . GLN A 1 102 ? 13.604 -2.881 -2.665 1.00 82.12 102 GLN A N 1
ATOM 797 C CA . GLN A 1 102 ? 13.627 -4.258 -3.161 1.00 82.12 102 GLN A CA 1
ATOM 798 C C . GLN A 1 102 ? 14.551 -4.428 -4.378 1.00 82.12 102 GLN A C 1
ATOM 800 O O . GLN A 1 102 ? 15.174 -5.480 -4.518 1.00 82.12 102 GLN A O 1
ATOM 805 N N . ARG A 1 103 ? 14.668 -3.401 -5.235 1.00 73.12 103 ARG A N 1
ATOM 806 C CA . ARG A 1 103 ? 15.551 -3.408 -6.418 1.00 73.12 103 ARG A CA 1
ATOM 807 C C . ARG A 1 103 ? 17.028 -3.248 -6.081 1.00 73.12 103 ARG A C 1
ATOM 809 O O . ARG A 1 103 ? 17.845 -3.960 -6.646 1.00 73.12 103 ARG A O 1
ATOM 816 N N . ALA A 1 104 ? 17.365 -2.386 -5.120 1.00 67.19 104 ALA A N 1
ATOM 817 C CA . ALA A 1 104 ? 18.746 -2.053 -4.738 1.00 67.19 104 ALA A CA 1
ATOM 818 C C . ALA A 1 104 ? 19.586 -3.235 -4.200 1.00 67.19 104 ALA A C 1
ATOM 820 O O . ALA A 1 104 ? 20.698 -3.039 -3.719 1.00 67.19 104 ALA A O 1
ATOM 821 N N . CYS A 1 105 ? 19.043 -4.450 -4.219 1.00 55.50 105 CYS A N 1
ATOM 822 C CA . CYS A 1 105 ? 19.654 -5.644 -3.672 1.00 55.50 105 CYS A CA 1
ATOM 823 C C . CYS A 1 105 ? 20.216 -6.592 -4.744 1.00 55.50 105 CYS A C 1
ATOM 825 O O . CYS A 1 105 ? 20.633 -7.685 -4.359 1.00 55.50 105 CYS A O 1
ATOM 827 N N . LYS A 1 106 ? 20.177 -6.240 -6.043 1.00 56.91 106 LYS A N 1
ATOM 828 C CA . LYS A 1 106 ? 20.466 -7.216 -7.103 1.00 56.91 106 LYS A CA 1
ATOM 829 C C . LYS A 1 106 ? 21.750 -7.019 -7.915 1.00 56.91 106 LYS A C 1
ATOM 831 O O . LYS A 1 106 ? 22.475 -8.000 -7.950 1.00 56.91 106 LYS A O 1
ATOM 836 N N . ASP A 1 107 ? 22.136 -5.847 -8.420 1.00 62.56 107 ASP A N 1
ATOM 837 C CA . ASP A 1 107 ? 23.226 -5.823 -9.424 1.00 62.56 107 ASP A CA 1
ATOM 838 C C . ASP A 1 107 ? 24.237 -4.668 -9.262 1.00 62.56 107 ASP A C 1
ATOM 840 O O . ASP A 1 107 ? 23.995 -3.698 -8.532 1.00 62.56 107 ASP A O 1
ATOM 844 N N . ASP A 1 108 ? 25.406 -4.810 -9.905 1.00 78.00 108 ASP A N 1
ATOM 845 C CA . ASP A 1 108 ? 26.370 -3.721 -10.094 1.00 78.00 108 ASP A CA 1
ATOM 846 C C . ASP A 1 108 ? 25.731 -2.688 -11.037 1.00 78.00 108 ASP A C 1
ATOM 848 O O . ASP A 1 108 ? 25.415 -3.026 -12.179 1.00 78.00 108 ASP A O 1
ATOM 852 N N . PRO A 1 109 ? 25.517 -1.431 -10.605 1.00 74.69 109 PRO A N 1
ATOM 853 C CA . PRO A 1 109 ? 24.869 -0.422 -11.438 1.00 74.69 109 PRO A CA 1
ATOM 854 C C . PRO A 1 109 ? 25.588 -0.175 -12.771 1.00 74.69 109 PRO A C 1
ATOM 856 O O . PRO A 1 109 ? 24.968 0.362 -13.683 1.00 74.69 109 PRO A O 1
ATOM 859 N N . ALA A 1 110 ? 26.872 -0.529 -12.897 1.00 80.19 110 ALA A N 1
ATOM 860 C CA . ALA A 1 110 ? 27.589 -0.432 -14.166 1.00 80.19 110 ALA A CA 1
ATOM 861 C C . ALA A 1 110 ? 27.070 -1.431 -15.217 1.00 80.19 110 ALA A C 1
ATOM 863 O O . ALA A 1 110 ? 26.865 -1.036 -16.361 1.00 80.19 110 ALA A O 1
ATOM 864 N N . GLU A 1 111 ? 26.808 -2.677 -14.815 1.00 78.94 111 GLU A N 1
ATOM 865 C CA . GLU A 1 111 ? 26.315 -3.752 -15.690 1.00 78.94 111 GLU A CA 1
ATOM 866 C C . GLU A 1 111 ? 24.884 -3.450 -16.166 1.00 78.94 111 GLU A C 1
ATOM 868 O O . GLU A 1 111 ? 24.591 -3.505 -17.356 1.00 78.94 111 GLU A O 1
ATOM 873 N N . GLU A 1 112 ? 24.015 -2.977 -15.265 1.00 79.06 112 GLU A N 1
ATOM 874 C CA . GLU A 1 112 ? 22.632 -2.609 -15.612 1.00 79.06 112 GLU A CA 1
ATOM 875 C C . GLU A 1 112 ? 22.569 -1.409 -16.581 1.00 79.06 112 GLU A C 1
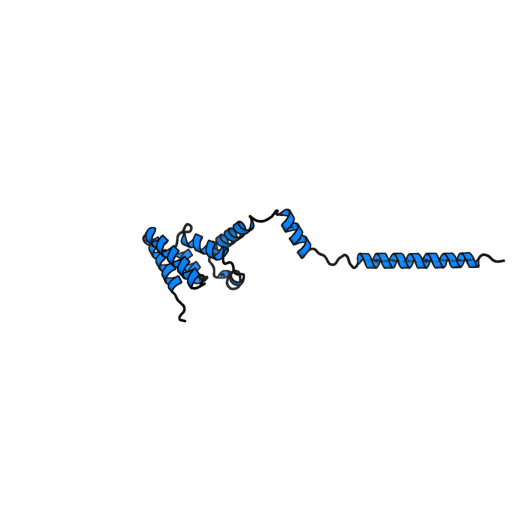ATOM 877 O O . GLU A 1 112 ? 21.709 -1.355 -17.459 1.00 79.06 112 GLU A O 1
ATOM 882 N N . ILE A 1 113 ? 23.484 -0.438 -16.456 1.00 83.69 113 ILE A N 1
ATOM 883 C CA . ILE A 1 113 ? 23.562 0.703 -17.385 1.00 83.69 113 ILE A CA 1
ATOM 884 C C . ILE A 1 113 ? 24.036 0.255 -18.771 1.00 83.69 113 ILE A C 1
ATOM 886 O O . ILE A 1 113 ? 23.551 0.792 -19.767 1.00 83.69 113 ILE A O 1
ATOM 890 N N . GLU A 1 114 ? 24.960 -0.701 -18.846 1.00 83.06 114 GLU A N 1
ATOM 891 C CA . GLU A 1 114 ? 25.438 -1.259 -20.114 1.00 83.06 114 GLU A CA 1
ATOM 892 C C . GLU A 1 114 ? 24.324 -2.031 -20.836 1.00 83.06 114 GLU A C 1
ATOM 894 O O . GLU A 1 114 ? 24.078 -1.771 -22.014 1.00 83.06 114 GLU A O 1
ATOM 899 N N . ASP A 1 115 ? 23.554 -2.848 -20.112 1.00 82.31 115 ASP A N 1
ATOM 900 C CA . ASP A 1 115 ? 22.367 -3.535 -20.643 1.00 82.31 115 ASP A CA 1
ATOM 901 C C . ASP A 1 115 ? 21.293 -2.553 -21.144 1.00 82.31 115 ASP A C 1
ATOM 903 O O . ASP A 1 115 ? 20.688 -2.747 -22.203 1.00 82.31 115 ASP A O 1
ATOM 907 N N . ILE A 1 116 ? 21.038 -1.473 -20.390 1.00 84.75 116 ILE A N 1
ATOM 908 C CA . ILE A 1 116 ? 20.105 -0.411 -20.802 1.00 84.75 116 ILE A CA 1
ATOM 909 C C . ILE A 1 116 ? 20.618 0.289 -22.061 1.00 84.75 116 ILE A C 1
ATOM 911 O O . ILE A 1 116 ? 19.815 0.584 -22.948 1.00 84.75 116 ILE A O 1
ATOM 915 N N . LYS A 1 117 ? 21.927 0.563 -22.134 1.00 86.38 117 LYS A N 1
ATOM 916 C CA . LYS A 1 117 ? 22.555 1.190 -23.297 1.00 86.38 117 LYS A CA 1
ATOM 917 C C . LYS A 1 117 ? 22.399 0.300 -24.526 1.00 86.38 117 LYS A C 1
ATOM 919 O O . LYS A 1 117 ? 21.875 0.797 -25.508 1.00 86.38 117 LYS A O 1
ATOM 924 N N . ALA A 1 1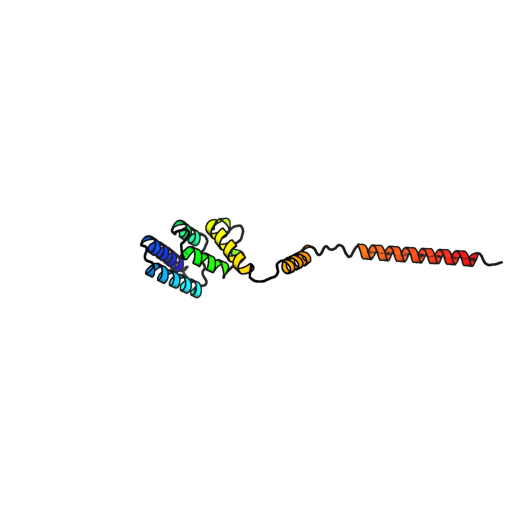18 ? 22.769 -0.979 -24.463 1.00 84.94 118 ALA A N 1
ATOM 925 C CA . ALA A 1 118 ? 22.597 -1.906 -25.586 1.00 84.94 118 ALA A CA 1
ATOM 926 C C . ALA A 1 118 ? 21.134 -1.923 -26.059 1.00 84.94 118 ALA A C 1
ATOM 928 O O . ALA A 1 118 ? 20.818 -1.616 -27.197 1.00 84.94 118 ALA A O 1
ATOM 929 N N . LYS A 1 119 ? 20.183 -2.099 -25.136 1.00 85.38 119 LYS A N 1
ATOM 930 C CA . LYS A 1 119 ? 18.755 -2.150 -25.484 1.00 85.38 119 LYS A CA 1
ATOM 931 C C . LYS A 1 119 ? 18.204 -0.897 -26.191 1.00 85.38 119 LYS A C 1
ATOM 933 O O . LYS A 1 119 ? 17.193 -0.999 -26.886 1.00 85.38 119 LYS A O 1
ATOM 938 N N . HIS A 1 120 ? 18.752 0.285 -25.917 1.00 85.81 120 HIS A N 1
ATOM 939 C CA . HIS A 1 120 ? 18.162 1.566 -26.331 1.00 85.81 120 HIS A CA 1
ATOM 940 C C . HIS A 1 120 ? 19.043 2.413 -27.250 1.00 85.81 120 HIS A C 1
ATOM 942 O O . HIS A 1 120 ? 18.550 3.412 -27.769 1.00 85.81 120 HIS A O 1
ATOM 948 N N . CYS A 1 121 ? 20.314 2.058 -27.393 1.00 82.88 121 CYS A N 1
ATOM 949 C CA . CYS A 1 121 ? 21.322 2.771 -28.170 1.00 82.88 121 CYS A CA 1
ATOM 950 C C . CYS A 1 121 ? 22.039 1.841 -29.157 1.00 82.88 121 CYS A C 1
ATOM 952 O O . CYS A 1 121 ? 23.116 2.201 -29.623 1.00 82.88 121 CYS A O 1
ATOM 954 N N . ASP A 1 122 ? 21.484 0.660 -29.448 1.00 62.28 122 ASP A N 1
ATOM 955 C CA . ASP A 1 122 ? 21.778 -0.025 -30.705 1.00 62.28 122 ASP A CA 1
ATOM 956 C C . ASP A 1 122 ? 21.143 0.832 -31.812 1.00 62.28 122 ASP A C 1
ATOM 958 O O . ASP A 1 122 ? 19.989 0.647 -32.198 1.00 62.28 122 ASP A O 1
ATOM 962 N N . ASP A 1 123 ? 21.875 1.881 -32.181 1.00 55.19 123 ASP A N 1
ATOM 963 C CA . ASP A 1 123 ? 21.632 2.691 -33.359 1.00 55.19 123 ASP A CA 1
ATOM 964 C C . ASP A 1 123 ? 21.905 1.802 -34.580 1.00 55.19 123 ASP A C 1
ATOM 966 O O . ASP A 1 123 ? 22.968 1.188 -34.697 1.00 55.19 123 ASP A O 1
ATOM 970 N N . ASP A 1 124 ? 20.919 1.741 -35.471 1.00 54.56 124 ASP A N 1
ATOM 971 C CA . ASP A 1 124 ? 20.956 1.194 -36.831 1.00 54.56 124 ASP A CA 1
ATOM 972 C C . ASP A 1 124 ? 21.974 1.949 -37.741 1.00 54.56 124 ASP A C 1
ATOM 974 O O . ASP A 1 124 ? 21.690 2.225 -38.900 1.00 54.56 124 ASP A O 1
ATOM 978 N N . GLU A 1 125 ? 23.150 2.337 -37.232 1.00 54.25 125 GLU A N 1
ATOM 979 C CA . GLU A 1 125 ? 24.174 3.148 -37.924 1.00 54.25 125 GLU A CA 1
ATOM 980 C C . GLU A 1 125 ? 25.439 2.331 -38.268 1.00 54.25 125 GLU A C 1
ATOM 982 O O . GLU A 1 125 ? 26.544 2.858 -38.270 1.00 54.25 125 GLU A O 1
ATOM 987 N N . MET A 1 126 ? 25.307 1.025 -38.525 1.00 47.56 126 MET A N 1
ATOM 988 C CA . MET A 1 126 ? 26.423 0.189 -39.014 1.00 47.56 126 MET A CA 1
ATOM 989 C C . MET A 1 126 ? 26.110 -0.578 -40.306 1.00 47.56 126 MET A C 1
ATOM 991 O O . MET A 1 126 ? 26.906 -1.417 -40.700 1.00 47.56 126 MET A O 1
ATOM 995 N N . GLU A 1 127 ? 24.975 -0.319 -40.963 1.00 50.97 127 GLU A N 1
ATOM 996 C CA . GLU A 1 127 ? 24.712 -0.872 -42.306 1.00 50.97 127 GLU A CA 1
ATOM 997 C C . GLU A 1 127 ? 25.009 0.138 -43.433 1.00 50.97 127 GLU A C 1
ATOM 999 O O . GLU A 1 127 ? 25.201 -0.290 -44.559 1.00 50.97 127 GLU A O 1
ATOM 1004 N N . GLU A 1 128 ? 25.116 1.449 -43.162 1.00 50.53 128 GLU A N 1
ATOM 1005 C CA . GLU A 1 128 ? 25.404 2.446 -44.218 1.00 50.53 128 GLU A CA 1
ATOM 1006 C C . GLU A 1 128 ? 26.911 2.709 -44.439 1.00 50.53 128 GLU A C 1
ATOM 1008 O O . GLU A 1 128 ? 27.290 3.061 -45.547 1.00 50.53 128 GLU A O 1
ATOM 1013 N N . GLU A 1 129 ? 27.791 2.505 -43.445 1.00 49.38 129 GLU A N 1
ATOM 1014 C CA . GLU A 1 129 ? 29.246 2.714 -43.631 1.00 49.38 129 GLU A CA 1
ATOM 1015 C C . GLU A 1 129 ? 29.952 1.511 -44.296 1.00 49.38 129 GLU A C 1
ATOM 1017 O O . GLU A 1 129 ? 30.962 1.706 -44.962 1.00 49.38 129 GLU A O 1
ATOM 1022 N N . GLU A 1 130 ? 29.427 0.282 -44.168 1.00 50.03 130 GLU A N 1
ATOM 1023 C CA . GLU A 1 130 ? 29.999 -0.894 -44.858 1.00 50.03 130 GLU A CA 1
ATOM 1024 C C . GLU A 1 130 ? 29.608 -0.944 -46.352 1.00 50.03 130 GLU A C 1
ATOM 1026 O O . GLU A 1 130 ? 30.381 -1.459 -47.152 1.00 50.03 130 GLU A O 1
ATOM 1031 N N . GLU A 1 131 ? 28.458 -0.379 -46.754 1.00 49.88 131 GLU A N 1
ATOM 1032 C CA . GLU A 1 131 ? 28.069 -0.293 -48.176 1.00 49.88 131 GLU A CA 1
ATOM 1033 C C . GLU A 1 131 ? 28.868 0.787 -48.939 1.00 49.88 131 GLU A C 1
ATOM 1035 O O . GLU A 1 131 ? 29.182 0.583 -50.108 1.00 49.88 131 GLU A O 1
ATOM 1040 N N . GLU A 1 132 ? 29.246 1.905 -48.299 1.00 52.97 132 GLU A N 1
ATOM 1041 C CA . GLU A 1 132 ? 30.062 2.950 -48.949 1.00 52.97 132 GLU A CA 1
ATOM 1042 C C . GLU A 1 132 ? 31.536 2.526 -49.134 1.00 52.97 132 GLU A C 1
ATOM 1044 O O . GLU A 1 132 ? 32.139 2.882 -50.144 1.00 52.97 132 GLU A O 1
ATOM 1049 N N . GLU A 1 133 ? 32.119 1.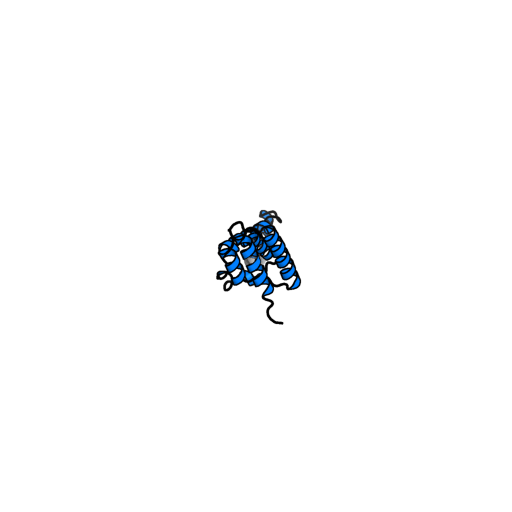739 -48.216 1.00 53.41 133 GLU A N 1
ATOM 1050 C CA . GLU A 1 133 ? 33.497 1.231 -48.375 1.00 53.41 133 GLU A CA 1
ATOM 1051 C C . GLU A 1 133 ? 33.605 0.129 -49.452 1.00 53.41 133 GLU A C 1
ATOM 1053 O O . GLU A 1 133 ? 34.619 0.069 -50.146 1.00 53.41 133 GLU A O 1
ATOM 1058 N N . GLU A 1 134 ? 32.577 -0.713 -49.647 1.00 55.28 134 GLU A N 1
ATOM 1059 C CA . GLU A 1 134 ? 32.574 -1.715 -50.732 1.00 55.28 134 GLU A CA 1
ATOM 1060 C C . GLU A 1 134 ? 32.408 -1.075 -52.129 1.00 55.28 134 GLU A C 1
ATOM 1062 O O . GLU A 1 134 ? 33.015 -1.556 -53.085 1.00 55.28 134 GLU A O 1
ATOM 1067 N N . GLU A 1 135 ? 31.645 0.020 -52.268 1.00 55.47 135 GLU A N 1
ATOM 1068 C CA . GLU A 1 135 ? 31.512 0.734 -53.554 1.00 55.47 135 GLU A CA 1
ATOM 1069 C C . GLU A 1 135 ? 32.804 1.478 -53.956 1.00 55.47 135 GLU A C 1
ATOM 1071 O O . GLU A 1 135 ? 33.142 1.504 -55.140 1.00 55.47 135 GLU A O 1
ATOM 1076 N N . GLU A 1 136 ? 33.558 2.047 -53.004 1.00 57.22 136 GLU A N 1
ATOM 1077 C CA . GLU A 1 136 ? 34.835 2.722 -53.306 1.00 57.22 136 GLU A CA 1
ATOM 1078 C C . GLU A 1 136 ? 35.945 1.733 -53.723 1.00 57.22 136 GLU A C 1
ATOM 1080 O O . GLU A 1 136 ? 36.744 2.058 -54.602 1.00 57.22 136 GLU A O 1
ATOM 1085 N N . GLU A 1 137 ? 35.988 0.519 -53.154 1.00 56.84 137 GLU A N 1
ATOM 1086 C CA . GLU A 1 137 ? 36.961 -0.509 -53.566 1.00 56.84 137 GLU A CA 1
ATOM 1087 C C . GLU A 1 137 ? 36.661 -1.075 -54.970 1.00 56.84 137 GLU A C 1
ATOM 1089 O O . GLU A 1 137 ? 37.596 -1.340 -55.727 1.00 56.84 137 GLU A O 1
ATOM 1094 N N . GLU A 1 138 ? 35.385 -1.218 -55.361 1.00 56.84 138 GLU A N 1
ATOM 1095 C CA . GLU A 1 138 ? 35.021 -1.651 -56.724 1.00 56.84 138 GLU A CA 1
ATOM 1096 C C . GLU A 1 138 ? 35.360 -0.585 -57.789 1.00 56.84 138 GLU A C 1
ATOM 1098 O O . GLU A 1 138 ? 35.800 -0.942 -58.883 1.00 56.84 138 GLU A O 1
ATOM 1103 N N . GLU A 1 139 ? 35.212 0.714 -57.487 1.00 57.56 139 GLU A N 1
ATOM 1104 C CA . GLU A 1 139 ? 35.589 1.790 -58.422 1.00 57.56 139 GLU A CA 1
ATOM 1105 C C . GLU A 1 139 ? 37.116 1.899 -58.616 1.00 57.56 139 GLU A C 1
ATOM 1107 O O . GLU A 1 139 ? 37.569 2.143 -59.737 1.00 57.56 139 GLU A O 1
ATOM 1112 N N . GLU A 1 140 ? 37.926 1.682 -57.570 1.00 57.34 140 GLU A N 1
ATOM 1113 C CA . GLU A 1 140 ? 39.394 1.697 -57.697 1.00 57.34 140 GLU A CA 1
ATOM 1114 C C . GLU A 1 140 ? 39.929 0.500 -58.511 1.00 57.34 140 GLU A C 1
ATOM 1116 O O . GLU A 1 140 ? 40.878 0.665 -59.284 1.00 57.34 140 GLU A O 1
ATOM 1121 N N . GLU A 1 141 ? 39.319 -0.688 -58.400 1.00 58.00 141 GLU A N 1
ATOM 1122 C CA . GLU A 1 141 ? 39.717 -1.856 -59.204 1.00 58.00 141 GLU A CA 1
ATOM 1123 C C . GLU A 1 141 ? 39.390 -1.678 -60.702 1.00 58.00 141 GLU A C 1
ATOM 1125 O O . GLU A 1 141 ? 40.183 -2.095 -61.551 1.00 58.00 141 GLU A O 1
ATOM 1130 N N . GLU A 1 142 ? 38.273 -1.024 -61.056 1.00 57.00 142 GLU A N 1
ATOM 1131 C CA . GLU A 1 142 ? 37.936 -0.744 -62.463 1.00 57.00 142 GLU A CA 1
ATOM 1132 C C . GLU A 1 142 ? 38.888 0.287 -63.107 1.00 57.00 142 GLU A C 1
ATOM 1134 O O . GLU A 1 142 ? 39.243 0.141 -64.281 1.00 57.00 142 GLU A O 1
ATOM 1139 N N . GLU A 1 143 ? 39.349 1.302 -62.362 1.00 58.12 143 GLU A N 1
ATOM 1140 C CA . GLU A 1 143 ? 40.303 2.295 -62.886 1.00 58.12 143 GLU A CA 1
ATOM 1141 C C . GLU A 1 143 ? 41.708 1.704 -63.124 1.00 58.12 143 GLU A C 1
ATOM 1143 O O . GLU A 1 143 ? 42.363 2.060 -64.109 1.00 58.12 143 GLU A O 1
ATOM 1148 N N . GLU A 1 144 ? 42.175 0.774 -62.279 1.00 57.44 144 GLU A N 1
ATOM 1149 C CA . GLU A 1 144 ? 43.475 0.110 -62.483 1.00 57.44 144 GLU A CA 1
ATOM 1150 C C . GLU A 1 144 ? 43.473 -0.827 -63.709 1.00 57.44 144 GLU A C 1
ATOM 1152 O O . GLU A 1 144 ? 44.476 -0.897 -64.428 1.00 57.44 144 GLU A O 1
ATOM 1157 N N . GLU A 1 145 ? 42.358 -1.507 -64.006 1.00 57.59 145 GLU A N 1
ATOM 1158 C CA . GLU A 1 145 ? 42.251 -2.365 -65.197 1.00 57.59 145 GLU A CA 1
ATOM 1159 C C . GLU A 1 145 ? 42.254 -1.557 -66.513 1.00 57.59 145 GLU A C 1
ATOM 1161 O O . GLU A 1 145 ? 42.856 -1.995 -67.501 1.00 57.59 145 GLU A O 1
ATOM 1166 N N . GLU A 1 146 ? 41.650 -0.361 -66.546 1.00 57.66 146 GLU A N 1
ATOM 1167 C CA . GLU A 1 146 ? 41.664 0.499 -67.742 1.00 57.66 146 GLU A CA 1
ATOM 1168 C C . GLU A 1 146 ? 43.064 1.075 -68.044 1.00 57.66 146 GLU A C 1
ATOM 1170 O O . GLU A 1 146 ? 43.446 1.188 -69.216 1.00 57.66 146 GLU A O 1
ATOM 1175 N N . GLU A 1 147 ? 43.866 1.400 -67.022 1.00 57.94 147 GLU A N 1
ATOM 1176 C CA . GLU A 1 147 ? 45.238 1.899 -67.221 1.00 57.94 147 GLU A CA 1
ATOM 1177 C C . GLU A 1 147 ? 46.199 0.809 -67.737 1.00 57.94 147 GLU A C 1
ATOM 1179 O O . GLU A 1 147 ? 47.091 1.102 -68.545 1.00 57.94 147 GLU A O 1
ATOM 1184 N N . GLU A 1 148 ? 46.012 -0.456 -67.339 1.00 57.59 148 GLU A N 1
ATOM 1185 C CA . GLU A 1 148 ? 46.824 -1.572 -67.845 1.00 57.59 148 GLU A CA 1
ATOM 1186 C C . GLU A 1 148 ? 46.522 -1.905 -69.321 1.00 57.59 148 GLU A C 1
ATOM 1188 O O . GLU A 1 148 ? 47.443 -2.240 -70.078 1.00 57.59 148 GLU A O 1
ATOM 1193 N N . GLU A 1 149 ? 45.273 -1.749 -69.781 1.00 57.00 149 GLU A N 1
ATOM 1194 C CA . GLU A 1 149 ? 44.913 -1.969 -71.193 1.00 57.00 149 GLU A CA 1
ATOM 1195 C C . GLU A 1 149 ? 45.480 -0.884 -72.138 1.00 57.00 149 GLU A C 1
ATOM 1197 O O . GLU A 1 149 ? 45.832 -1.183 -73.287 1.00 57.00 149 GLU A O 1
ATOM 1202 N N . GLU A 1 150 ? 45.643 0.364 -71.676 1.00 56.72 150 GLU A N 1
ATOM 1203 C CA . GLU A 1 150 ? 46.236 1.446 -72.485 1.00 56.72 150 GLU A CA 1
ATOM 1204 C C . GLU A 1 150 ? 47.771 1.338 -72.632 1.00 56.72 150 GLU A C 1
ATOM 1206 O O . GLU A 1 150 ? 48.340 1.777 -73.648 1.00 56.72 150 GLU A O 1
ATOM 1211 N N . GLU A 1 151 ? 48.467 0.728 -71.663 1.00 55.50 151 GLU A N 1
ATOM 1212 C CA . GLU A 1 151 ? 49.915 0.491 -71.757 1.00 55.50 151 GLU A CA 1
ATOM 1213 C C . GLU A 1 151 ? 50.272 -0.664 -72.712 1.00 55.50 151 GLU A C 1
ATOM 1215 O O . GLU A 1 151 ? 51.322 -0.611 -73.371 1.00 55.50 151 GLU A O 1
ATOM 1220 N N . GLU A 1 152 ? 49.403 -1.671 -72.869 1.00 54.59 152 GLU A N 1
ATOM 1221 C CA . GLU A 1 152 ? 49.646 -2.786 -73.798 1.00 54.59 152 GLU A CA 1
ATOM 1222 C C . GLU A 1 152 ? 49.464 -2.398 -75.279 1.00 54.59 152 GLU A C 1
ATOM 1224 O O . GLU A 1 152 ? 50.180 -2.925 -76.138 1.00 54.59 152 GLU A O 1
ATOM 1229 N N . ASP A 1 153 ? 48.607 -1.422 -75.607 1.00 53.50 153 ASP A N 1
ATOM 1230 C CA . ASP A 1 153 ? 48.375 -0.989 -77.003 1.00 53.50 153 ASP A CA 1
ATOM 1231 C C . ASP A 1 153 ? 49.430 0.027 -77.510 1.00 53.50 153 ASP A C 1
ATOM 1233 O O . ASP A 1 153 ? 49.483 0.390 -78.690 1.00 53.50 153 ASP A O 1
ATOM 1237 N N . SER A 1 154 ? 50.343 0.461 -76.630 1.00 57.06 154 SER A N 1
ATOM 1238 C CA . SER A 1 154 ? 51.476 1.337 -76.974 1.00 57.06 154 SER A CA 1
ATOM 1239 C C . SER A 1 154 ? 52.752 0.579 -77.378 1.00 57.06 154 SER A C 1
ATOM 1241 O O . SER A 1 154 ? 53.751 1.206 -77.761 1.00 57.06 154 SER A O 1
ATOM 1243 N N . VAL A 1 155 ? 52.741 -0.761 -77.344 1.00 56.84 155 VAL A N 1
ATOM 1244 C CA . VAL A 1 155 ? 53.887 -1.610 -77.710 1.00 56.84 155 VAL A CA 1
ATOM 1245 C C . VAL A 1 155 ? 53.566 -2.497 -78.916 1.00 56.84 155 VAL A C 1
ATOM 1247 O O . VAL A 1 155 ? 53.457 -3.706 -78.785 1.00 56.84 155 VAL A O 1
ATOM 1250 N N . GLU A 1 156 ? 53.477 -1.906 -80.110 1.00 45.00 156 GLU A N 1
ATOM 1251 C CA . GLU A 1 156 ? 54.011 -2.439 -81.385 1.00 45.00 156 GLU A CA 1
ATOM 1252 C C . GLU A 1 156 ? 53.562 -1.561 -82.578 1.00 45.00 156 GLU A C 1
ATOM 1254 O O . GLU A 1 156 ? 52.427 -1.088 -82.598 1.00 45.00 156 GLU A O 1
ATOM 1259 N N . PRO A 1 157 ? 54.330 -1.434 -83.680 1.00 52.09 157 PRO A N 1
ATOM 1260 C CA . PRO A 1 157 ? 55.781 -1.539 -83.874 1.00 52.09 157 PRO A CA 1
ATOM 1261 C C . PRO A 1 157 ? 56.445 -0.277 -84.485 1.00 52.09 157 PRO A C 1
ATOM 1263 O O . PRO A 1 157 ? 55.781 0.504 -85.208 1.00 52.09 157 PRO A O 1
#

Foldseek 3Di:
DPDPCVLVVLLVQLLVCVVVVPPVSNVVSLVVNVVCCVVVVDQDALVSQVVNVVRHDLPDPVLVVSLLVCLVVPDPVCCPVVRVVSHDPSSVVSNVVSNVVVVVPDDDVVVVVVVVCCVPVPPPPPPVVVVVVVVVVVVVVVVVVVVVVVVVVVDDD

Organism: NCBI:txid798071